Protein AF-A0A357TF25-F1 (afdb_monomer_lite)

Sequence (103 aa):
MPGLTHGEVLQRTRVRIGVNPDGYVVSITLPGRLAKPGSPQAEADQRALGLLRGIRFEPVKETKPQRTGDAARLEWGEAIFYWQTVQPPKPPPVAPVPVAPSS

Secondary structure (DSSP, 8-state):
-PPP-SS--PPPEEEEEEE-TTSBEEEEE-SSPPPPTTSHHHHHHHHHHHHHHT-BPPP---SS---TTGGG-PEEEEEEE----PPPPPPPP-PPPP-PPP-

Foldseek 3Di:
DDDDPDPPQQDKFKWKFWAFLQQATPDIGGPDDQDDPPDPNNVVNVVVVVVNNVDGGHHDPDPDDDDPPCRPPTDIDMDIDHDDDDDDPDPPPPPDDDDDDDD

Structure (mmCIF, N/CA/C/O backbone):
data_AF-A0A357TF25-F1
#
_entry.id   AF-A0A357TF25-F1
#
loop_
_atom_site.group_PDB
_atom_site.id
_atom_site.type_symbol
_atom_site.label_atom_id
_atom_site.label_alt_id
_atom_site.label_comp_id
_atom_site.label_asym_id
_atom_site.label_entity_id
_atom_site.label_seq_id
_atom_site.pdbx_PDB_ins_code
_atom_site.Cartn_x
_atom_site.Cartn_y
_atom_site.Cartn_z
_atom_site.occupancy
_atom_site.B_iso_or_equiv
_atom_site.auth_seq_id
_atom_site.auth_comp_id
_atom_site.auth_asym_id
_atom_site.auth_atom_id
_atom_site.pdbx_PDB_model_num
ATOM 1 N N . MET A 1 1 ? -30.306 5.524 21.629 1.00 41.00 1 MET A N 1
ATOM 2 C CA . MET A 1 1 ? -29.123 6.204 21.058 1.00 41.00 1 MET A CA 1
ATOM 3 C C . MET A 1 1 ? -28.285 5.151 20.355 1.00 41.00 1 MET A C 1
ATOM 5 O O . MET A 1 1 ? -27.896 4.213 21.042 1.00 41.00 1 MET A O 1
ATOM 9 N N . PRO A 1 2 ? -28.066 5.209 19.031 1.00 43.47 2 PRO A N 1
ATOM 10 C CA . PRO A 1 2 ? -27.155 4.265 18.392 1.00 43.47 2 PRO A CA 1
ATOM 11 C C . PRO A 1 2 ? -25.728 4.570 18.876 1.00 43.47 2 PRO A C 1
ATOM 13 O O . PRO A 1 2 ? -25.247 5.689 18.721 1.00 43.47 2 PRO A O 1
ATOM 16 N N . GLY A 1 3 ? -25.095 3.604 19.542 1.00 49.44 3 GLY A N 1
ATOM 17 C CA . GLY A 1 3 ? -23.749 3.726 20.102 1.00 49.44 3 GLY A CA 1
ATOM 18 C C . GLY A 1 3 ? -22.727 3.012 19.223 1.00 49.44 3 GLY A C 1
ATOM 19 O O . GLY A 1 3 ? -22.874 1.825 18.948 1.00 49.44 3 GLY A O 1
ATOM 20 N N . LEU A 1 4 ? -21.694 3.730 18.784 1.00 48.97 4 LEU A N 1
ATOM 21 C CA . LEU A 1 4 ? -20.539 3.151 18.096 1.00 48.97 4 LEU A CA 1
ATOM 22 C C . LEU A 1 4 ? -19.628 2.468 19.126 1.00 48.97 4 LEU A C 1
ATOM 24 O O . LEU A 1 4 ? -19.151 3.110 20.061 1.00 48.97 4 LEU A O 1
ATOM 28 N N . THR A 1 5 ? -19.366 1.171 18.972 1.00 54.38 5 THR A N 1
ATOM 29 C CA . THR A 1 5 ? -18.429 0.443 19.838 1.00 54.38 5 THR A CA 1
ATOM 30 C C . THR A 1 5 ? -16.978 0.675 19.407 1.00 54.38 5 THR A C 1
ATOM 32 O O . THR A 1 5 ? -16.584 0.211 18.344 1.00 54.38 5 THR A O 1
ATOM 35 N N . HIS A 1 6 ? -16.229 1.387 20.259 1.00 49.94 6 HIS A N 1
ATOM 36 C CA . HIS A 1 6 ? -14.789 1.367 20.622 1.00 49.94 6 HIS A CA 1
ATOM 37 C C . HIS A 1 6 ? -13.679 0.937 19.630 1.00 49.94 6 HIS A C 1
ATOM 39 O O . HIS A 1 6 ? -12.557 0.666 20.044 1.00 49.94 6 HIS A O 1
ATOM 45 N N . GLY A 1 7 ? -13.946 0.885 18.332 1.00 51.97 7 GLY A N 1
ATOM 46 C CA . GLY A 1 7 ? -12.944 0.838 17.274 1.00 51.97 7 GLY A CA 1
ATOM 47 C C . GLY A 1 7 ? -13.227 2.007 16.354 1.00 51.97 7 GLY A C 1
ATOM 48 O O . GLY A 1 7 ? -13.953 1.848 15.377 1.00 51.97 7 GLY A O 1
ATOM 49 N N . GLU A 1 8 ? -12.752 3.193 16.737 1.00 57.22 8 GLU A N 1
ATOM 50 C CA . GLU A 1 8 ? -12.856 4.409 15.932 1.00 57.22 8 GLU A CA 1
ATOM 51 C C . GLU A 1 8 ? -12.531 4.072 14.474 1.00 57.22 8 GLU A C 1
ATOM 53 O O . GLU A 1 8 ? -11.509 3.447 14.197 1.00 57.22 8 GLU A O 1
ATOM 58 N N . VAL A 1 9 ? -13.453 4.404 13.565 1.00 66.75 9 VAL A N 1
ATOM 59 C CA . VAL A 1 9 ? -13.417 4.018 12.150 1.00 66.75 9 VAL A CA 1
ATOM 60 C C . VAL A 1 9 ? -12.048 4.359 11.563 1.00 66.75 9 VAL A C 1
ATOM 62 O O . VAL A 1 9 ? -11.772 5.528 11.269 1.00 66.75 9 VAL A O 1
ATOM 65 N N . LEU A 1 10 ? -11.194 3.338 11.411 1.00 76.62 10 LEU A N 1
ATOM 66 C CA . LEU A 1 10 ? -9.900 3.483 10.757 1.00 76.62 10 LEU A CA 1
ATOM 67 C C . LEU A 1 10 ? -10.149 4.052 9.364 1.00 76.62 10 LEU A C 1
ATOM 69 O O . LEU A 1 10 ? -10.932 3.522 8.573 1.00 76.62 10 LEU A O 1
ATOM 73 N N . GLN A 1 11 ? -9.489 5.162 9.078 1.00 80.69 11 GLN A N 1
ATOM 74 C CA . GLN A 1 11 ? -9.530 5.786 7.774 1.00 80.69 11 GLN A CA 1
ATOM 75 C C . GLN A 1 11 ? -8.664 4.987 6.808 1.00 80.69 11 GLN A C 1
ATOM 77 O O . GLN A 1 11 ? -7.653 4.385 7.179 1.00 80.69 11 GLN A O 1
ATOM 82 N N . ARG A 1 12 ? -9.042 5.016 5.530 1.00 85.81 12 ARG A N 1
ATOM 83 C CA . ARG A 1 12 ? -8.219 4.445 4.461 1.00 85.81 12 ARG A CA 1
ATOM 84 C C . ARG A 1 12 ? -6.836 5.099 4.441 1.00 85.81 12 ARG A C 1
ATOM 86 O O . ARG A 1 12 ? -6.731 6.327 4.433 1.00 85.81 12 ARG A O 1
ATOM 93 N N . THR A 1 13 ? -5.789 4.288 4.341 1.00 88.00 13 THR A N 1
ATOM 94 C CA . THR A 1 13 ? -4.432 4.795 4.117 1.00 88.00 13 THR A CA 1
ATOM 95 C C . THR A 1 13 ? -4.193 4.865 2.614 1.00 88.00 13 THR A C 1
ATOM 97 O O . THR A 1 13 ? -4.191 3.839 1.933 1.00 88.00 13 THR A O 1
ATOM 100 N N . ARG A 1 14 ? -4.014 6.078 2.085 1.00 88.62 14 ARG A N 1
ATOM 101 C CA . ARG A 1 14 ? -3.673 6.320 0.675 1.00 88.62 14 ARG A CA 1
ATOM 102 C C . ARG A 1 14 ? -2.181 6.593 0.581 1.00 88.62 14 ARG A C 1
ATOM 104 O O . ARG A 1 14 ? -1.674 7.433 1.322 1.00 88.62 14 ARG A O 1
ATOM 111 N N . VAL A 1 15 ? -1.488 5.909 -0.319 1.00 89.69 15 VAL A N 1
ATOM 112 C CA . VAL A 1 15 ? -0.037 6.022 -0.470 1.00 89.69 15 VAL A CA 1
ATOM 113 C C . VAL A 1 15 ? 0.310 6.143 -1.945 1.00 89.69 15 VAL A C 1
ATOM 115 O O . VAL A 1 15 ? -0.165 5.362 -2.764 1.00 89.69 15 VAL A O 1
ATOM 118 N N . ARG A 1 16 ? 1.152 7.115 -2.291 1.00 90.50 16 ARG A N 1
ATOM 119 C CA . ARG A 1 16 ? 1.768 7.197 -3.616 1.00 90.50 16 ARG A CA 1
ATOM 120 C C . ARG A 1 16 ? 3.009 6.324 -3.637 1.00 90.50 16 ARG A C 1
ATOM 122 O O . ARG A 1 16 ? 3.834 6.404 -2.726 1.00 90.50 16 ARG A O 1
ATOM 129 N N . ILE A 1 17 ? 3.128 5.518 -4.680 1.00 90.62 17 ILE A N 1
ATOM 130 C CA . ILE A 1 17 ? 4.259 4.620 -4.890 1.00 90.62 17 ILE A CA 1
ATOM 131 C C . ILE A 1 17 ? 4.957 4.967 -6.198 1.00 90.62 17 ILE A C 1
ATOM 133 O O . ILE A 1 17 ? 4.299 5.258 -7.193 1.00 90.62 17 ILE A O 1
ATOM 137 N N . GLY A 1 18 ? 6.284 4.964 -6.170 1.00 89.25 18 GLY A N 1
ATOM 138 C CA . GLY A 1 18 ? 7.138 5.038 -7.348 1.00 89.25 18 GLY A CA 1
ATOM 139 C C . GLY A 1 18 ? 7.780 3.677 -7.572 1.00 89.25 18 GLY A C 1
ATOM 140 O O . GLY A 1 18 ? 8.495 3.188 -6.691 1.00 89.25 18 GLY A O 1
ATOM 141 N N . VAL A 1 19 ? 7.510 3.076 -8.724 1.00 88.56 19 VAL A N 1
ATOM 142 C CA . VAL A 1 19 ? 8.020 1.761 -9.122 1.00 88.56 19 VAL A CA 1
ATOM 143 C C . VAL A 1 19 ? 9.079 1.954 -10.203 1.00 88.56 19 VAL A C 1
ATOM 145 O O . VAL A 1 19 ? 8.899 2.770 -11.108 1.00 88.56 19 VAL A O 1
ATOM 148 N N . ASN A 1 20 ? 10.205 1.253 -10.086 1.00 86.19 20 ASN A N 1
ATOM 149 C CA . ASN A 1 20 ? 11.241 1.260 -11.114 1.00 86.19 20 ASN A CA 1
ATOM 150 C C . ASN A 1 20 ? 10.924 0.235 -12.231 1.00 86.19 20 ASN A C 1
ATOM 152 O O . ASN A 1 20 ? 10.078 -0.640 -12.036 1.00 86.19 20 ASN A O 1
ATOM 156 N N . PRO A 1 21 ? 11.607 0.294 -13.387 1.00 83.12 21 PRO A N 1
ATOM 157 C CA . PRO A 1 21 ? 11.368 -0.644 -14.492 1.00 83.12 21 PRO A CA 1
ATOM 158 C C . PRO A 1 21 ? 11.561 -2.127 -14.126 1.00 83.12 21 PRO A C 1
ATOM 160 O O . PRO A 1 21 ? 10.916 -2.998 -14.708 1.00 83.12 21 PRO A O 1
ATOM 163 N N . ASP A 1 22 ? 12.389 -2.412 -13.117 1.00 82.81 22 ASP A N 1
ATOM 164 C CA . ASP A 1 22 ? 12.634 -3.760 -12.584 1.00 82.81 22 ASP A CA 1
ATOM 165 C C . ASP A 1 22 ? 11.487 -4.297 -11.695 1.00 82.81 22 ASP A C 1
ATOM 167 O O . ASP A 1 22 ? 11.548 -5.431 -11.209 1.00 82.81 22 ASP A O 1
ATOM 171 N N . GLY A 1 23 ? 10.445 -3.492 -11.459 1.00 83.50 23 GLY A N 1
ATOM 172 C CA . GLY A 1 23 ? 9.261 -3.863 -10.681 1.00 83.50 23 GLY A CA 1
ATOM 173 C C . GLY A 1 23 ? 9.395 -3.663 -9.166 1.00 83.50 23 GLY A C 1
ATOM 174 O O . GLY A 1 23 ? 8.550 -4.132 -8.401 1.00 83.50 23 GLY A O 1
ATOM 175 N N . TYR A 1 24 ? 10.434 -2.972 -8.698 1.00 86.69 24 TYR A N 1
ATOM 176 C CA . TYR A 1 24 ? 10.632 -2.653 -7.284 1.00 86.69 24 TYR A CA 1
ATOM 177 C C . TYR A 1 24 ? 10.018 -1.305 -6.915 1.00 86.69 24 TYR A C 1
ATOM 179 O O . TYR A 1 24 ? 10.174 -0.304 -7.617 1.00 86.69 24 TYR A O 1
ATOM 187 N N . VAL A 1 25 ? 9.372 -1.260 -5.751 1.00 87.56 25 VAL A N 1
ATOM 188 C CA . VAL A 1 25 ? 8.925 -0.007 -5.138 1.00 87.56 25 VAL A CA 1
ATOM 189 C C . VAL A 1 25 ? 10.137 0.700 -4.531 1.00 87.56 25 VAL A C 1
ATOM 191 O O . VAL A 1 25 ? 10.702 0.239 -3.541 1.00 87.56 25 VAL A O 1
ATOM 194 N N . VAL A 1 26 ? 10.530 1.831 -5.111 1.00 87.06 26 VAL A N 1
ATOM 195 C CA . VAL A 1 26 ? 11.714 2.602 -4.684 1.00 87.06 26 VAL A CA 1
ATOM 196 C C . VAL A 1 26 ? 11.356 3.929 -4.018 1.00 87.06 26 VAL A C 1
ATOM 198 O O . VAL A 1 26 ? 12.188 4.525 -3.339 1.00 87.06 26 VAL A O 1
ATOM 201 N N . SER A 1 27 ? 10.111 4.388 -4.164 1.00 86.00 27 SER A N 1
ATOM 202 C CA . SER A 1 27 ? 9.609 5.579 -3.479 1.00 86.00 27 SER A CA 1
ATOM 203 C C . SER A 1 27 ? 8.221 5.331 -2.907 1.00 86.00 27 SER A C 1
ATOM 205 O O . SER A 1 27 ? 7.360 4.757 -3.571 1.00 86.00 27 SER A O 1
ATOM 207 N N . ILE A 1 28 ? 8.003 5.758 -1.664 1.00 87.62 28 ILE A N 1
ATOM 208 C CA . ILE A 1 28 ? 6.726 5.629 -0.965 1.00 87.62 28 ILE A CA 1
ATOM 209 C C . ILE A 1 28 ? 6.446 6.954 -0.263 1.00 87.62 28 ILE A C 1
ATOM 211 O O . ILE A 1 28 ? 7.274 7.448 0.501 1.00 87.62 28 ILE A O 1
ATOM 215 N N . THR A 1 29 ? 5.287 7.553 -0.519 1.00 86.12 29 THR A N 1
ATOM 216 C CA . THR A 1 29 ? 4.905 8.840 0.073 1.00 86.12 29 THR A CA 1
ATOM 217 C C . THR A 1 29 ? 3.445 8.817 0.489 1.00 86.12 29 THR A C 1
ATOM 219 O O . THR A 1 29 ? 2.576 8.472 -0.309 1.00 86.12 29 THR A O 1
ATOM 222 N N . LEU A 1 30 ? 3.149 9.228 1.723 1.00 83.31 30 LEU A N 1
ATOM 223 C CA . LEU A 1 30 ? 1.776 9.476 2.151 1.00 83.31 30 LEU A CA 1
ATOM 224 C C . LEU A 1 30 ? 1.419 10.934 1.821 1.00 83.31 30 LEU A C 1
ATOM 226 O O . LEU A 1 30 ? 2.016 11.838 2.398 1.00 83.31 30 LEU A O 1
ATOM 230 N N . PRO A 1 31 ? 0.461 11.197 0.914 1.00 72.56 31 PRO A N 1
ATOM 231 C CA . PRO A 1 31 ? 0.052 12.556 0.559 1.00 72.56 31 PRO A CA 1
ATOM 232 C C . PRO A 1 31 ? -0.758 13.265 1.663 1.00 72.56 31 PRO A C 1
ATOM 234 O O . PRO A 1 31 ? -1.126 14.424 1.495 1.00 72.56 31 PRO A O 1
ATOM 237 N N . GLY A 1 32 ? -1.070 12.582 2.770 1.00 71.12 32 GLY A N 1
ATOM 238 C CA . GLY A 1 32 ? -1.850 13.110 3.889 1.00 71.12 32 GLY A CA 1
ATOM 239 C C . GLY A 1 32 ? -1.018 13.384 5.141 1.00 71.12 32 GLY A C 1
ATOM 240 O O . GLY A 1 32 ? 0.153 13.019 5.241 1.00 71.12 32 GLY A O 1
ATOM 241 N N . ARG A 1 33 ? -1.653 14.008 6.138 1.00 69.25 33 ARG A N 1
ATOM 242 C CA . ARG A 1 33 ? -1.065 14.160 7.471 1.00 69.25 33 ARG A CA 1
ATOM 243 C C . ARG A 1 33 ? -0.944 12.778 8.110 1.00 69.25 33 ARG A C 1
ATOM 245 O O . ARG A 1 33 ? -1.959 12.105 8.268 1.00 69.25 33 ARG A O 1
ATOM 252 N N . LEU A 1 34 ? 0.272 12.388 8.493 1.00 70.25 34 LEU A N 1
ATOM 253 C CA . LEU A 1 34 ? 0.481 11.192 9.308 1.00 70.25 34 LEU A CA 1
ATOM 254 C C . LEU A 1 34 ? -0.381 11.282 10.566 1.00 70.25 34 LEU A C 1
ATOM 256 O O . LEU A 1 34 ? -0.463 12.339 11.206 1.00 70.25 34 LEU A O 1
ATOM 260 N N . ALA A 1 35 ? -1.029 10.174 10.904 1.00 78.19 35 ALA A N 1
ATOM 261 C CA . ALA A 1 35 ? -1.803 10.105 12.122 1.00 78.1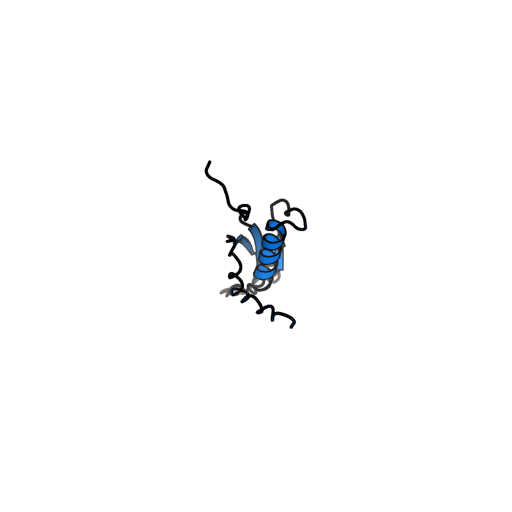9 35 ALA A CA 1
ATOM 262 C C . ALA A 1 35 ? -0.926 10.350 13.355 1.00 78.19 35 ALA A C 1
ATOM 264 O O . ALA A 1 35 ? 0.290 10.131 13.352 1.00 78.19 35 ALA A O 1
ATOM 265 N N . LYS A 1 36 ? -1.559 10.819 14.433 1.00 77.56 36 LYS A N 1
ATOM 266 C CA . LYS A 1 36 ? -0.862 11.077 15.692 1.00 77.56 36 LYS A CA 1
ATOM 267 C C . LYS A 1 36 ? -0.180 9.779 16.162 1.00 77.56 36 LYS A C 1
ATOM 269 O O . LYS A 1 36 ? -0.858 8.748 16.206 1.00 77.56 36 LYS A O 1
ATOM 274 N N . PRO A 1 37 ? 1.115 9.810 16.527 1.00 76.06 37 PRO A N 1
ATOM 275 C CA . PRO A 1 37 ? 1.800 8.643 17.072 1.00 76.06 37 PRO A CA 1
ATOM 276 C C . PRO A 1 37 ? 1.020 8.040 18.246 1.00 76.06 37 PRO A C 1
ATOM 278 O O . PRO A 1 37 ? 0.511 8.780 19.091 1.00 76.06 37 PRO A O 1
ATOM 281 N N . GLY A 1 38 ? 0.899 6.712 18.269 1.00 74.50 38 GLY A N 1
ATOM 282 C CA . GLY A 1 38 ? 0.123 5.980 19.277 1.00 74.50 38 GLY A CA 1
ATOM 283 C C . GLY A 1 38 ? -1.387 5.910 19.018 1.00 74.50 38 GLY A C 1
ATOM 284 O O . GLY A 1 38 ? -2.111 5.383 19.854 1.00 74.50 38 GLY A O 1
ATOM 285 N N . SER A 1 39 ? -1.881 6.430 17.888 1.00 81.00 39 SER A N 1
ATOM 286 C CA . SER A 1 39 ? -3.265 6.188 17.455 1.00 81.00 39 SER A CA 1
ATOM 287 C C . SER A 1 39 ? -3.381 4.887 16.646 1.00 81.00 39 SER A C 1
ATOM 289 O O . SER A 1 39 ? -2.438 4.545 15.926 1.00 81.00 39 SER A O 1
ATOM 291 N N . PRO A 1 40 ? -4.550 4.216 16.653 1.00 79.62 40 PRO A N 1
ATOM 292 C CA . PRO A 1 40 ? -4.809 3.058 15.790 1.00 79.62 40 PRO A CA 1
ATOM 293 C C . PRO A 1 40 ? -4.560 3.351 14.302 1.00 79.62 40 PRO A C 1
ATOM 295 O O . PRO A 1 40 ? -4.110 2.492 13.546 1.00 79.62 40 PRO A O 1
ATOM 298 N N . GLN A 1 41 ? -4.795 4.597 13.879 1.00 83.31 41 GLN A N 1
ATOM 299 C CA . GLN A 1 41 ? -4.519 5.035 12.515 1.00 83.31 41 GLN A CA 1
ATOM 300 C C . GLN A 1 41 ? -3.016 5.067 12.199 1.00 83.31 41 GLN A C 1
ATOM 302 O O . GLN A 1 41 ? -2.623 4.733 11.086 1.00 83.31 41 GLN A O 1
ATOM 307 N N . ALA A 1 42 ? -2.162 5.427 13.162 1.00 85.06 42 ALA A N 1
ATOM 308 C CA . ALA A 1 42 ? -0.716 5.415 12.953 1.00 85.06 42 ALA A CA 1
ATOM 309 C C . ALA A 1 42 ? -0.187 3.984 12.767 1.00 85.06 42 ALA A C 1
ATOM 311 O O . ALA A 1 42 ? 0.699 3.764 11.943 1.00 85.06 42 ALA A O 1
ATOM 312 N N . GLU A 1 43 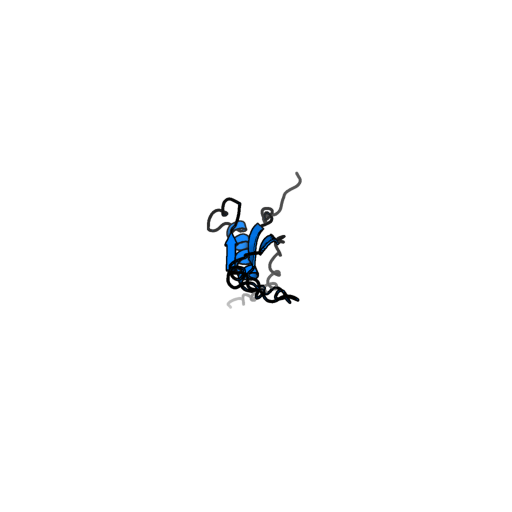? -0.759 3.006 13.473 1.00 85.62 43 GLU A N 1
ATOM 313 C CA . GLU A 1 43 ? -0.434 1.588 13.278 1.00 85.62 43 GLU A CA 1
ATOM 314 C C . GLU A 1 43 ? -0.887 1.080 11.904 1.00 85.62 43 GLU A C 1
ATOM 316 O O . GLU A 1 43 ? -0.144 0.367 11.226 1.00 85.62 43 GLU A O 1
ATOM 321 N N . ALA A 1 44 ? -2.079 1.487 11.461 1.00 86.69 44 ALA A N 1
ATOM 322 C CA . ALA A 1 44 ? -2.574 1.230 10.112 1.00 86.69 44 ALA A CA 1
ATOM 323 C C . ALA A 1 44 ? -1.636 1.815 9.038 1.00 86.69 44 ALA A C 1
ATOM 325 O O . ALA A 1 44 ? -1.212 1.099 8.128 1.00 86.69 44 ALA A O 1
ATOM 326 N N . ASP A 1 45 ? -1.233 3.080 9.172 1.00 87.62 45 ASP A N 1
ATOM 327 C CA . ASP A 1 45 ? -0.318 3.728 8.227 1.00 87.62 45 ASP A CA 1
ATOM 328 C C . ASP A 1 45 ? 1.056 3.031 8.193 1.00 87.62 45 ASP A C 1
ATOM 330 O O . ASP A 1 45 ? 1.615 2.788 7.120 1.00 87.62 45 ASP A O 1
ATOM 334 N N . GLN A 1 46 ? 1.584 2.630 9.354 1.00 88.38 46 GLN A N 1
ATOM 335 C CA . GLN A 1 46 ? 2.828 1.860 9.446 1.00 88.38 46 GLN A CA 1
ATOM 336 C C . GLN A 1 46 ? 2.703 0.472 8.809 1.00 88.38 46 GLN A C 1
ATOM 338 O O . GLN A 1 46 ? 3.616 0.039 8.101 1.00 88.38 46 GLN A O 1
ATOM 343 N N . ARG A 1 47 ? 1.570 -0.216 8.999 1.00 88.62 47 ARG A N 1
ATOM 344 C CA . ARG A 1 47 ? 1.294 -1.490 8.321 1.00 88.62 47 ARG A CA 1
ATOM 345 C C . ARG A 1 47 ? 1.239 -1.323 6.807 1.00 88.62 47 ARG A C 1
ATOM 347 O O . ARG A 1 47 ? 1.839 -2.139 6.115 1.00 88.62 47 ARG A O 1
ATOM 354 N N . ALA A 1 48 ? 0.579 -0.283 6.288 1.00 89.25 48 ALA A N 1
ATOM 355 C CA . ALA A 1 48 ? 0.572 0.004 4.848 1.00 89.25 48 ALA A CA 1
ATOM 356 C C . ALA A 1 48 ? 1.999 0.162 4.308 1.00 89.25 48 ALA A C 1
ATOM 358 O O . ALA A 1 48 ? 2.357 -0.463 3.311 1.00 89.25 48 ALA A O 1
ATOM 359 N N . LEU A 1 49 ? 2.835 0.950 4.992 1.00 88.12 49 LEU A N 1
ATOM 360 C CA . LEU A 1 49 ? 4.238 1.136 4.616 1.00 88.12 49 LEU A CA 1
ATOM 361 C C . LEU A 1 49 ? 5.022 -0.182 4.627 1.00 88.12 49 LEU A C 1
ATOM 363 O O . LEU A 1 49 ? 5.814 -0.429 3.719 1.00 88.12 49 LEU A O 1
ATOM 367 N N . GLY A 1 50 ? 4.795 -1.035 5.629 1.00 88.62 50 GLY A N 1
ATOM 368 C CA . GLY A 1 50 ? 5.404 -2.362 5.708 1.00 88.62 50 GLY A CA 1
ATOM 369 C C . GLY A 1 50 ? 4.991 -3.275 4.552 1.00 88.62 50 GLY A C 1
ATOM 370 O O . GLY A 1 50 ? 5.850 -3.893 3.930 1.00 88.62 50 GLY A O 1
ATOM 371 N N . LEU A 1 51 ? 3.697 -3.310 4.221 1.00 89.31 51 LEU A N 1
ATOM 372 C CA . LEU A 1 51 ? 3.172 -4.105 3.107 1.00 89.31 51 LEU A CA 1
ATOM 373 C C . LEU A 1 51 ? 3.744 -3.639 1.764 1.00 89.31 51 LEU A C 1
ATOM 375 O O . LEU A 1 51 ? 4.182 -4.464 0.969 1.00 89.31 51 LEU A O 1
ATOM 379 N N . LEU A 1 52 ? 3.807 -2.325 1.533 1.00 88.25 52 LEU A N 1
ATOM 380 C CA . LEU A 1 52 ? 4.341 -1.758 0.292 1.00 88.25 52 LEU A CA 1
ATOM 381 C C . LEU A 1 52 ? 5.818 -2.078 0.060 1.00 88.25 52 LEU A C 1
ATOM 383 O O . LEU A 1 52 ? 6.216 -2.273 -1.084 1.00 88.25 52 LEU A O 1
ATOM 387 N N . ARG A 1 53 ? 6.624 -2.182 1.123 1.00 83.69 53 ARG A N 1
ATOM 388 C CA . ARG A 1 53 ? 8.032 -2.603 1.015 1.00 83.69 53 ARG A CA 1
ATOM 389 C C . ARG A 1 53 ? 8.191 -4.048 0.538 1.00 83.69 53 ARG A C 1
ATOM 391 O O . ARG A 1 53 ? 9.246 -4.389 0.017 1.00 83.69 53 ARG A O 1
ATOM 398 N N . GLY A 1 54 ? 7.179 -4.891 0.744 1.00 83.19 54 GLY A N 1
ATOM 399 C CA . GLY A 1 54 ? 7.184 -6.294 0.328 1.00 83.19 54 GLY A CA 1
ATOM 400 C C . GLY A 1 54 ? 6.569 -6.546 -1.048 1.00 83.19 54 GLY A C 1
ATOM 401 O O . GLY A 1 54 ? 6.603 -7.679 -1.522 1.00 83.19 54 GLY A O 1
ATOM 402 N N . ILE A 1 55 ? 5.989 -5.526 -1.688 1.00 84.31 55 ILE A N 1
ATOM 403 C CA . ILE A 1 55 ? 5.348 -5.680 -2.994 1.00 84.31 55 ILE A CA 1
ATOM 404 C C . ILE A 1 55 ? 6.401 -5.635 -4.102 1.00 84.31 55 ILE A C 1
ATOM 406 O O . ILE A 1 55 ? 7.247 -4.742 -4.151 1.00 84.31 55 ILE A O 1
ATOM 410 N N . ARG A 1 56 ? 6.290 -6.590 -5.026 1.00 84.94 56 ARG A N 1
ATOM 411 C CA . ARG A 1 56 ? 7.036 -6.631 -6.280 1.00 84.94 56 ARG A CA 1
ATOM 412 C C . ARG A 1 56 ? 6.046 -6.643 -7.436 1.00 84.94 56 ARG A C 1
ATOM 414 O O . ARG A 1 56 ? 5.148 -7.481 -7.468 1.00 84.94 56 ARG A O 1
ATOM 421 N N . PHE A 1 57 ? 6.213 -5.706 -8.353 1.00 85.19 57 PHE A N 1
ATOM 422 C CA . PHE A 1 57 ? 5.464 -5.642 -9.597 1.00 85.19 57 PHE A CA 1
ATOM 423 C C . PHE A 1 57 ? 6.167 -6.464 -10.675 1.00 85.19 57 PHE A C 1
ATOM 425 O O . PHE A 1 57 ? 7.360 -6.761 -10.577 1.00 85.19 57 PHE A O 1
ATOM 432 N N . GLU A 1 58 ? 5.415 -6.832 -11.707 1.00 84.00 58 GLU A N 1
ATOM 433 C CA . GLU A 1 58 ? 6.005 -7.420 -12.903 1.00 84.00 58 GLU A CA 1
ATOM 434 C C . GLU A 1 58 ? 6.951 -6.398 -13.552 1.00 84.00 58 GLU A C 1
ATOM 436 O O . GLU A 1 58 ? 6.533 -5.260 -13.789 1.00 84.00 58 GLU A O 1
ATOM 441 N N . PRO A 1 59 ? 8.213 -6.770 -13.827 1.00 81.06 59 PRO A N 1
ATOM 442 C CA . PRO A 1 59 ? 9.141 -5.886 -14.510 1.00 81.06 59 PRO A CA 1
ATOM 443 C C . PRO A 1 59 ? 8.643 -5.597 -15.925 1.00 81.06 59 PRO A C 1
ATOM 445 O O . PRO A 1 59 ? 8.050 -6.455 -16.593 1.00 81.06 59 PRO A O 1
ATOM 448 N N . VAL A 1 60 ? 8.921 -4.390 -16.409 1.00 76.81 60 VAL A N 1
ATOM 449 C CA . VAL A 1 60 ? 8.543 -3.996 -17.764 1.00 76.81 60 VAL A CA 1
ATOM 450 C C . VAL A 1 60 ? 9.355 -4.833 -18.752 1.00 76.81 60 VAL A C 1
ATOM 452 O O . VAL A 1 60 ? 10.572 -4.701 -18.864 1.00 76.81 60 VAL A O 1
ATOM 455 N N . LYS A 1 61 ? 8.680 -5.716 -19.495 1.00 66.94 61 LYS A N 1
ATOM 456 C CA . LYS A 1 61 ? 9.286 -6.461 -20.606 1.00 66.94 61 LYS A CA 1
ATOM 457 C C . LYS A 1 61 ? 9.423 -5.520 -21.795 1.00 66.94 61 LYS A C 1
ATOM 459 O O . LYS A 1 61 ? 8.565 -5.491 -22.679 1.00 66.94 61 LYS A O 1
ATOM 464 N N . GLU A 1 62 ? 10.461 -4.694 -21.796 1.00 61.78 62 GLU A N 1
ATOM 465 C CA . GLU A 1 62 ? 10.686 -3.784 -22.911 1.00 61.78 62 GLU A CA 1
ATOM 466 C C . GLU A 1 62 ? 10.917 -4.572 -24.211 1.00 61.78 62 GLU A C 1
ATOM 468 O O . GLU A 1 62 ? 11.851 -5.356 -24.348 1.00 61.78 62 GLU A O 1
ATOM 473 N N . THR A 1 63 ? 10.040 -4.359 -25.196 1.00 54.19 63 THR A N 1
ATOM 474 C CA . THR A 1 63 ? 10.163 -4.913 -26.561 1.00 54.19 63 THR A CA 1
ATOM 475 C C . THR A 1 63 ? 11.177 -4.126 -27.410 1.00 54.19 63 THR A C 1
ATOM 477 O O . THR A 1 63 ? 11.469 -4.495 -28.546 1.00 54.19 63 THR A O 1
ATOM 480 N N . LYS A 1 64 ? 11.736 -3.027 -26.889 1.00 55.88 64 LYS A N 1
ATOM 481 C CA . LYS A 1 64 ? 12.737 -2.196 -27.570 1.00 55.88 64 LYS A CA 1
ATOM 482 C C . LYS A 1 64 ? 13.910 -1.916 -26.633 1.00 55.88 64 LYS A C 1
ATOM 484 O O . LYS A 1 64 ? 13.689 -1.827 -25.436 1.00 55.88 64 LYS A O 1
ATOM 489 N N . PRO A 1 65 ? 15.138 -1.771 -27.157 1.00 52.91 65 PRO A N 1
ATOM 490 C CA . PRO A 1 65 ? 16.296 -1.471 -26.328 1.00 52.91 65 PRO A CA 1
ATOM 491 C C . PRO A 1 65 ? 16.113 -0.118 -25.632 1.00 52.91 65 PRO A C 1
ATOM 493 O O . PRO A 1 65 ? 16.039 0.920 -26.298 1.00 52.91 65 PRO A O 1
ATOM 496 N N . GLN A 1 66 ? 16.041 -0.153 -24.300 1.00 55.53 66 GLN A N 1
ATOM 497 C CA . GLN A 1 66 ? 15.974 1.019 -23.438 1.00 55.53 66 GLN A CA 1
ATOM 498 C C . GLN A 1 66 ? 17.159 1.942 -23.728 1.00 55.53 66 GLN A C 1
ATOM 500 O O . GLN A 1 66 ? 18.320 1.524 -23.684 1.00 55.53 66 GLN A O 1
ATOM 505 N N . ARG A 1 67 ? 16.892 3.214 -24.044 1.00 57.22 67 ARG A N 1
ATOM 506 C CA . ARG A 1 67 ? 17.959 4.215 -24.163 1.00 57.22 67 ARG A CA 1
ATOM 507 C C . ARG A 1 67 ? 18.553 4.414 -22.770 1.00 57.22 67 ARG A C 1
ATOM 509 O O . ARG A 1 67 ? 17.815 4.520 -21.797 1.00 57.22 67 ARG A O 1
ATOM 516 N N . THR A 1 68 ? 19.873 4.534 -22.673 1.00 57.00 68 THR A N 1
ATOM 517 C CA . THR A 1 68 ? 20.667 4.616 -21.428 1.00 57.00 68 THR A CA 1
ATOM 518 C C . THR A 1 68 ? 20.315 5.774 -20.469 1.00 57.00 68 THR A C 1
ATOM 520 O O . THR A 1 68 ? 20.974 5.932 -19.448 1.00 57.00 68 THR A O 1
ATOM 523 N N . GLY A 1 69 ? 19.273 6.566 -20.754 1.00 54.09 69 GLY A N 1
ATOM 524 C CA . GLY A 1 69 ? 18.710 7.598 -19.876 1.00 54.09 69 GLY A CA 1
ATOM 525 C C . GLY A 1 69 ? 17.317 7.290 -19.297 1.00 54.09 69 GLY A C 1
ATOM 526 O O . GLY A 1 69 ? 16.870 8.030 -18.429 1.00 54.09 69 GLY A O 1
ATOM 527 N N . ASP A 1 70 ? 16.639 6.216 -19.725 1.00 55.16 70 ASP A N 1
ATOM 528 C CA . ASP A 1 70 ? 15.272 5.876 -19.276 1.00 55.16 70 ASP A CA 1
ATOM 529 C C . ASP A 1 70 ? 15.231 4.994 -18.014 1.00 55.16 70 ASP A C 1
ATOM 531 O O . ASP A 1 70 ? 14.176 4.844 -17.402 1.00 55.16 70 ASP A O 1
ATOM 535 N N . ALA A 1 71 ? 16.376 4.471 -17.558 1.00 54.25 71 ALA A N 1
ATOM 536 C CA . ALA A 1 71 ? 16.479 3.658 -16.337 1.00 54.25 71 ALA A CA 1
ATOM 537 C C . ALA A 1 71 ? 16.074 4.415 -15.051 1.00 54.25 71 ALA A C 1
ATOM 539 O O . ALA A 1 71 ? 15.832 3.805 -14.013 1.00 54.25 71 ALA A O 1
ATOM 540 N N . ALA A 1 72 ? 15.972 5.748 -15.115 1.00 58.75 72 ALA A N 1
ATOM 541 C CA . ALA A 1 72 ? 15.493 6.596 -14.024 1.00 58.75 72 ALA A CA 1
ATOM 542 C C . ALA A 1 72 ? 13.975 6.868 -14.072 1.00 58.75 72 ALA A C 1
ATOM 544 O O . ALA A 1 72 ? 13.458 7.615 -13.236 1.00 58.75 72 ALA A O 1
ATOM 545 N N . ARG A 1 73 ? 13.243 6.315 -15.049 1.00 71.81 73 ARG A N 1
ATOM 546 C CA . ARG A 1 73 ? 11.812 6.581 -15.207 1.00 71.81 73 ARG A CA 1
ATOM 547 C C . ARG A 1 73 ? 11.016 5.807 -14.159 1.00 71.81 73 ARG A C 1
ATOM 549 O O . ARG A 1 73 ? 10.763 4.617 -14.297 1.00 71.81 73 ARG A O 1
ATOM 556 N N . LEU A 1 74 ? 10.626 6.513 -13.103 1.00 80.25 74 LEU A N 1
ATOM 557 C CA . LEU A 1 74 ? 9.709 5.997 -12.094 1.00 80.25 74 LEU A CA 1
ATOM 558 C C . LEU A 1 74 ? 8.277 6.047 -12.616 1.00 80.25 74 LEU A C 1
ATOM 560 O O . LEU A 1 74 ? 7.783 7.114 -12.995 1.00 80.25 74 LEU A O 1
ATOM 564 N N . GLU A 1 75 ? 7.598 4.907 -12.577 1.00 86.44 75 GLU A N 1
ATOM 565 C CA . GLU A 1 75 ? 6.156 4.857 -12.760 1.00 86.44 75 GLU A CA 1
ATOM 566 C C . GLU A 1 75 ? 5.470 5.179 -11.434 1.00 86.44 75 GLU A C 1
ATOM 568 O O . GLU A 1 75 ? 5.699 4.531 -10.411 1.00 86.44 75 GLU A O 1
ATOM 573 N N . TRP A 1 76 ? 4.641 6.223 -11.443 1.00 87.25 76 TRP A N 1
ATOM 574 C CA . TRP A 1 76 ? 3.908 6.659 -10.262 1.00 87.25 76 TRP A CA 1
ATOM 575 C C . TRP A 1 76 ? 2.513 6.046 -10.236 1.00 87.25 76 TRP A C 1
ATOM 577 O O . TRP A 1 76 ? 1.724 6.247 -11.157 1.00 87.25 76 TRP A O 1
ATOM 587 N N . GLY A 1 77 ? 2.194 5.374 -9.135 1.00 87.50 77 GLY A N 1
ATOM 588 C CA . GLY A 1 77 ? 0.881 4.805 -8.858 1.00 87.50 77 GLY A CA 1
ATOM 589 C C . GLY A 1 77 ? 0.352 5.191 -7.480 1.00 87.50 77 GLY A C 1
ATOM 590 O O . GLY A 1 77 ? 0.994 5.913 -6.707 1.00 87.50 77 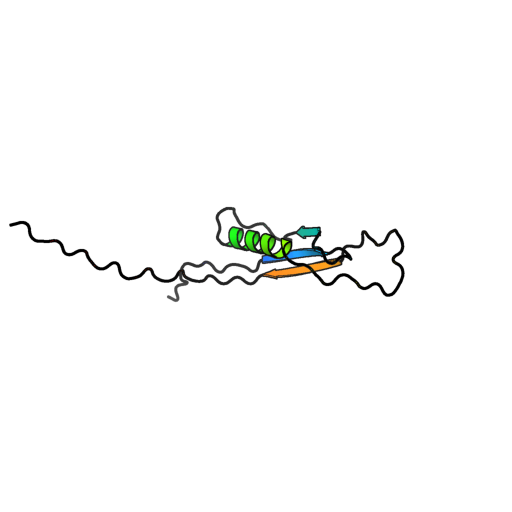GLY A O 1
ATOM 591 N N . GLU A 1 78 ? -0.837 4.687 -7.164 1.00 89.81 78 GLU A N 1
ATOM 592 C CA . GLU A 1 78 ? -1.469 4.836 -5.857 1.00 89.81 78 GLU A CA 1
ATOM 593 C C . GLU A 1 78 ? -1.862 3.464 -5.300 1.00 89.81 78 GLU A C 1
ATOM 595 O O . GLU A 1 78 ? -2.445 2.642 -6.003 1.00 89.81 78 GLU A O 1
ATOM 600 N N . ALA A 1 79 ? -1.570 3.241 -4.021 1.00 88.75 79 ALA A N 1
ATOM 601 C CA . ALA A 1 79 ? -2.062 2.114 -3.248 1.00 88.75 79 ALA A CA 1
ATOM 602 C C . ALA A 1 79 ? -3.015 2.617 -2.158 1.00 88.75 79 ALA A C 1
ATOM 604 O O . ALA A 1 79 ? -2.705 3.565 -1.429 1.00 88.75 79 ALA A O 1
ATOM 605 N N . ILE A 1 80 ? -4.177 1.975 -2.043 1.00 89.62 80 ILE A N 1
ATOM 606 C CA . ILE A 1 80 ? -5.215 2.334 -1.075 1.00 89.62 80 ILE A CA 1
ATOM 607 C C . ILE A 1 80 ? -5.491 1.120 -0.194 1.00 89.62 80 ILE A C 1
ATOM 609 O O . ILE A 1 80 ? -5.933 0.082 -0.679 1.00 89.62 80 ILE A O 1
ATOM 613 N N . PHE A 1 81 ? -5.246 1.267 1.106 1.00 88.94 81 PHE A N 1
ATOM 614 C CA . PHE A 1 81 ? -5.495 0.227 2.098 1.00 88.94 81 PHE A CA 1
ATOM 615 C C . PHE A 1 81 ? -6.810 0.490 2.826 1.00 88.94 81 PHE A C 1
ATOM 617 O O . PHE A 1 81 ? -7.037 1.584 3.352 1.00 88.94 81 PHE A O 1
ATOM 624 N N . TYR A 1 82 ? -7.659 -0.535 2.863 1.00 87.12 82 TYR A N 1
ATOM 625 C CA . TYR A 1 82 ? -8.918 -0.547 3.599 1.00 87.12 82 TYR A CA 1
ATOM 626 C C . TYR A 1 82 ? -8.739 -1.386 4.859 1.00 87.12 82 TYR A C 1
ATOM 628 O O . TYR A 1 82 ? -8.411 -2.569 4.781 1.00 87.12 82 TYR A O 1
ATOM 636 N N . TRP A 1 83 ? -8.940 -0.766 6.018 1.00 84.88 83 TRP A N 1
ATOM 637 C CA . TRP A 1 83 ? -8.696 -1.396 7.309 1.00 84.88 83 TRP A CA 1
ATOM 638 C C . TRP A 1 83 ? -9.989 -1.879 7.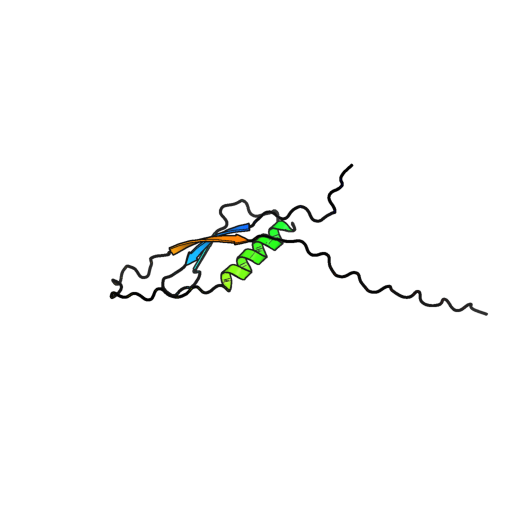949 1.00 84.88 83 TRP A C 1
ATOM 640 O O . TRP A 1 83 ? -11.022 -1.216 7.875 1.00 84.88 83 TRP A O 1
ATOM 650 N N . GLN A 1 84 ? -9.908 -3.030 8.610 1.00 78.38 84 GLN A N 1
ATOM 651 C CA . GLN A 1 84 ? -10.983 -3.579 9.425 1.00 78.38 84 GLN A CA 1
ATOM 652 C C . GLN A 1 84 ? -10.420 -3.910 10.803 1.00 78.38 84 GLN A C 1
ATOM 654 O O . GLN A 1 84 ? -9.395 -4.584 10.920 1.00 78.38 84 GLN A O 1
ATOM 659 N N . THR A 1 85 ? -11.080 -3.420 11.849 1.00 72.62 85 THR A N 1
ATOM 660 C CA . THR A 1 85 ? -10.762 -3.769 13.232 1.00 72.62 85 THR A CA 1
ATOM 661 C C . THR A 1 85 ? -11.390 -5.122 13.553 1.00 72.62 85 THR A C 1
ATOM 663 O O . THR A 1 85 ? -12.609 -5.265 13.611 1.00 72.62 85 THR A O 1
ATOM 666 N N . VAL A 1 86 ? -10.554 -6.141 13.749 1.00 70.81 86 VAL A N 1
ATOM 667 C CA . VAL A 1 86 ? -11.003 -7.454 14.228 1.00 70.81 86 VAL A CA 1
ATOM 668 C C . VAL A 1 86 ? -10.918 -7.481 15.751 1.00 70.81 86 VAL A C 1
ATOM 670 O O . VAL A 1 86 ? -9.886 -7.130 16.322 1.00 70.81 86 VAL A O 1
ATOM 673 N N . GLN A 1 87 ? -12.003 -7.868 16.426 1.00 63.84 87 GLN A N 1
ATOM 674 C CA . GLN A 1 87 ? -11.946 -8.083 17.870 1.00 63.84 87 GLN A CA 1
ATOM 675 C C . GLN A 1 87 ? -11.049 -9.293 18.162 1.00 63.84 87 GLN A C 1
ATOM 677 O O . GLN A 1 87 ? -11.189 -10.320 17.489 1.00 63.84 87 GLN A O 1
ATOM 682 N N . PRO A 1 88 ? -10.138 -9.208 19.147 1.00 62.94 88 PRO A N 1
ATOM 683 C CA . PRO A 1 88 ? -9.380 -10.374 19.565 1.00 62.94 88 PRO A CA 1
ATOM 684 C C . PRO A 1 88 ? -10.344 -11.461 20.071 1.00 62.94 88 PRO A C 1
ATOM 686 O O . PRO A 1 88 ? -11.366 -11.135 20.686 1.00 62.94 88 PRO A O 1
ATOM 689 N N . PRO A 1 89 ? -10.053 -12.750 19.814 1.00 63.88 89 PRO A N 1
ATOM 690 C CA . PRO A 1 89 ? -10.897 -13.840 20.283 1.00 63.88 89 PRO A CA 1
ATOM 691 C C . PRO A 1 89 ? -11.041 -13.766 21.805 1.00 63.88 89 PRO A C 1
ATOM 693 O O . PRO A 1 89 ? -10.064 -13.548 22.524 1.00 63.88 89 PRO A O 1
ATOM 696 N N . LYS A 1 90 ? -12.278 -13.926 22.292 1.00 68.56 90 LYS A N 1
ATOM 697 C CA . LYS A 1 90 ? -12.575 -13.894 23.726 1.00 68.56 90 LYS A CA 1
ATOM 698 C C . LYS A 1 90 ? -11.713 -14.951 24.432 1.00 68.56 90 LYS A C 1
ATOM 700 O O . LYS A 1 90 ? -11.758 -16.111 24.015 1.00 68.56 90 LYS A O 1
ATOM 705 N N . PRO A 1 91 ? -10.947 -14.589 25.478 1.00 71.06 91 PRO A N 1
ATOM 706 C CA . PRO A 1 91 ? -10.199 -15.576 26.241 1.00 71.06 91 PRO A CA 1
ATOM 707 C C . PRO A 1 91 ? -11.166 -16.625 26.815 1.00 71.06 91 PRO A C 1
ATOM 709 O O . PRO A 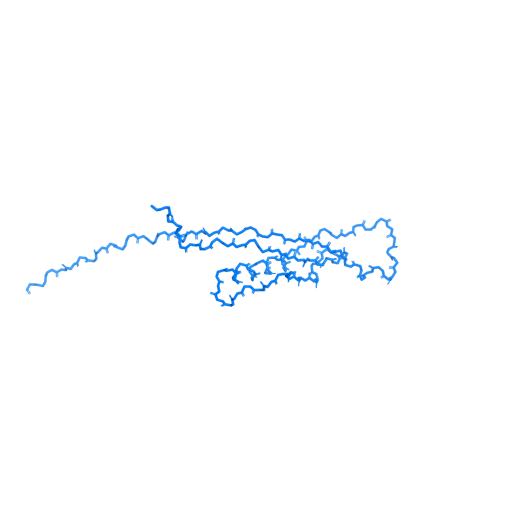1 91 ? -12.309 -16.281 27.151 1.00 71.06 91 PRO A O 1
ATOM 712 N N . PRO A 1 92 ? -10.750 -17.901 26.901 1.00 74.81 92 PRO A N 1
ATOM 713 C CA . PRO A 1 92 ? -11.596 -18.955 27.443 1.00 74.81 92 PRO A CA 1
ATOM 714 C C . PRO A 1 92 ? -12.045 -18.591 28.868 1.00 74.81 92 PRO A C 1
ATOM 716 O O . PRO A 1 92 ? -11.297 -17.917 29.584 1.00 74.81 92 PRO A O 1
ATOM 719 N N . PRO A 1 93 ? -13.255 -19.003 29.294 1.00 73.88 93 PRO A N 1
ATOM 720 C CA . PRO A 1 93 ? -13.719 -18.749 30.650 1.00 73.88 93 PRO A CA 1
ATOM 721 C C . PRO A 1 93 ? -12.696 -19.305 31.642 1.00 73.88 93 PRO A C 1
ATOM 723 O O . PRO A 1 93 ? -12.419 -20.504 31.644 1.00 73.88 93 PRO A O 1
ATOM 726 N N . VAL A 1 94 ? -12.120 -18.435 32.470 1.00 75.19 94 VAL A N 1
ATOM 727 C CA . VAL A 1 94 ? -11.298 -18.870 33.599 1.00 75.19 94 VAL A CA 1
ATOM 728 C C . VAL A 1 94 ? -12.251 -19.560 34.569 1.00 75.19 94 VAL A C 1
ATOM 730 O O . VAL A 1 94 ? -13.122 -18.908 35.147 1.00 75.19 94 VAL A O 1
ATOM 733 N N . ALA A 1 95 ? -12.151 -20.885 34.687 1.00 74.06 95 ALA A N 1
ATOM 734 C CA . ALA A 1 95 ? -12.939 -21.632 35.656 1.00 74.06 95 ALA A CA 1
ATOM 735 C C . ALA A 1 95 ? -12.591 -21.126 37.069 1.00 74.06 95 ALA A C 1
ATOM 737 O O . ALA A 1 95 ? -11.403 -20.997 37.381 1.00 74.06 95 ALA A O 1
ATOM 738 N N . PRO A 1 96 ? -13.581 -20.806 37.921 1.00 68.75 96 PRO A N 1
ATOM 739 C CA . PRO A 1 96 ? -13.302 -20.398 39.288 1.00 68.75 96 PRO A CA 1
ATOM 740 C C . PRO A 1 96 ? -12.584 -21.536 40.020 1.00 68.75 96 PRO A C 1
ATOM 742 O O . PRO A 1 96 ? -13.050 -22.675 40.032 1.00 68.75 96 PRO A O 1
ATOM 745 N N . VAL A 1 97 ? -11.427 -21.222 40.603 1.00 70.62 97 VAL A N 1
ATOM 746 C CA . VAL A 1 97 ? -10.669 -22.149 41.449 1.00 70.62 97 VAL A CA 1
ATOM 747 C C . VAL A 1 97 ? -11.536 -22.470 42.675 1.00 70.62 97 VAL A C 1
ATOM 749 O O . VAL A 1 97 ? -11.979 -21.526 43.337 1.00 70.62 97 VAL A O 1
ATOM 752 N N . PRO A 1 98 ? -11.823 -23.747 42.995 1.00 66.50 98 PRO A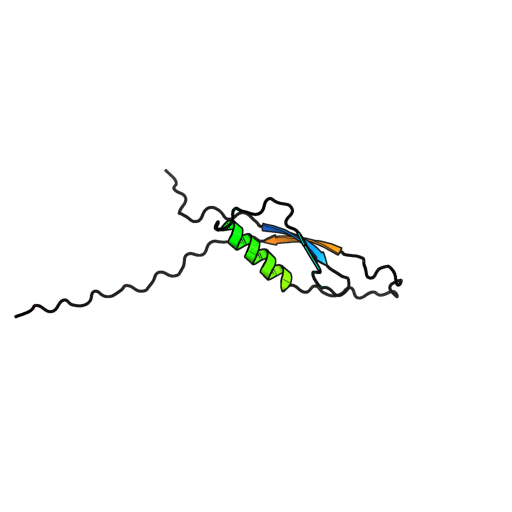 N 1
ATOM 753 C CA . PRO A 1 98 ? -12.596 -24.083 44.183 1.00 66.50 98 PRO A CA 1
ATOM 754 C C . PRO A 1 98 ? -11.841 -23.623 45.430 1.00 66.50 98 PRO A C 1
ATOM 756 O O . PRO A 1 98 ? -10.731 -24.080 45.701 1.00 66.50 98 PRO A O 1
ATOM 759 N N . VAL A 1 99 ? -12.441 -22.707 46.188 1.00 68.94 99 VAL A N 1
ATOM 760 C CA . VAL A 1 99 ? -11.937 -22.326 47.507 1.00 68.94 99 VAL A CA 1
ATOM 761 C C . VAL A 1 99 ? -12.290 -23.478 48.446 1.00 68.94 99 VAL A C 1
ATOM 763 O O . VAL A 1 99 ? -13.462 -23.686 48.760 1.00 68.94 99 VAL A O 1
ATOM 766 N N . ALA A 1 100 ? -11.301 -24.291 48.820 1.00 70.69 100 ALA A N 1
ATOM 767 C CA . ALA A 1 100 ? -11.504 -25.355 49.795 1.00 70.69 100 ALA A CA 1
ATOM 768 C C . ALA A 1 100 ? -11.829 -24.730 51.167 1.00 70.69 100 ALA A C 1
ATOM 770 O O . ALA A 1 100 ? -11.139 -23.789 51.571 1.00 70.69 100 ALA A O 1
ATOM 771 N N . PRO A 1 101 ? -12.856 -25.208 51.891 1.00 63.09 101 PRO A N 1
ATOM 772 C CA . PRO A 1 101 ? -13.114 -24.739 53.244 1.00 63.09 101 PRO A CA 1
ATOM 773 C C . PRO A 1 101 ? -12.003 -25.241 54.175 1.00 63.09 101 PRO A C 1
ATOM 775 O O . PRO A 1 101 ? -11.780 -26.446 54.290 1.00 63.09 101 PRO A O 1
ATOM 778 N N . SER A 1 102 ? -11.303 -24.315 54.834 1.00 68.44 102 SER A N 1
ATOM 779 C CA . SER A 1 102 ? -10.428 -24.641 55.964 1.00 68.44 102 SER A CA 1
ATOM 780 C C . SER A 1 102 ? -11.274 -25.211 57.104 1.00 68.44 102 SER A C 1
ATOM 782 O O . SER A 1 102 ? -12.267 -24.593 57.493 1.00 68.44 102 SER A O 1
ATOM 784 N N . SER A 1 103 ? -10.897 -26.399 57.585 1.00 67.62 103 SER A N 1
ATOM 785 C CA . SER A 1 103 ? -11.439 -27.029 58.800 1.00 67.62 103 SER A CA 1
ATOM 786 C C . SER A 1 103 ? -10.798 -26.468 60.062 1.00 67.62 103 SER A C 1
ATOM 788 O O . SER A 1 103 ? -9.633 -26.017 59.969 1.00 67.62 103 SER A O 1
#

Radius of gyration: 23.8 Å; chains: 1; bounding box: 50×41×86 Å

pLDDT: mean 75.29, std 12.99, range [41.0, 90.62]

=== Feature glossary ===
Key to the feature types in this record:

Secondary structure (8-state, DSSP). Secondary structure is the local, repeating backbone conformation. DSSP classifies it into eight states by reading the hydrogen-bond network: three helix types (H, G, I), two β types (E, B), two non-regular types (T, S), and unstructured coil (-).

Backbone torsions (φ/ψ). Backbone dihedral angles. Every residue except chain termini has a φ (preceding-C → N → Cα → C) and a ψ (N → Cα → C → next-N). They are reported in degrees following the IUPAC sign convention. Secondary structure is essentially a statement about which (φ, ψ) basin each residue occupies.

Predicted aligned error. Predicted Aligned Error (PAE) is an AlphaFold confidence matrix: entry (i, j) is the expected error in the position of residue j, in ångströms, when the prediction is superimposed on the true structure at residue i. Low PAE within a block of residues means that block is internally rigid and well-predicted; high PAE between two blocks means their relative placement is uncertain even if each block individually is confident.

B-factor. B-factor (Debye–Waller factor) reflects atomic displacement in the crystal lattice. It is an experimental observable (units Å²), not a prediction; low values mean the atom is pinned down, high values mean it moves or is heterogeneous across the crystal.

Secondary structure (3-state, P-SEA). Three-state secondary structure (P-SEA) collapses the eight DSSP classes into helix (a), strand (b), and coil (c). P-SEA assigns these from Cα geometry alone — distances and angles — without requiring backbone oxygens, so it works on any Cα trace.

Sequence. Primary structure: the covalent order of the twenty standard amino acids along the backbone. Two proteins with the same sequence will (almost always) fold to the same structure; two with 30% identity often share a fold but not the details.

pLDDT. pLDDT is the predicted lDDT-Cα score: AlphaFold's confidence that the local environment of each residue (all inter-atomic distances within 15 Å) is correctly placed. It is a per-residue number between 0 and 100, with higher meaning more reliable.

InterPro / GO / CATH / organism. Functional annotations link the protein to curated databases. InterPro entries identify conserved domains and families by matching the sequence against member-database signatures (Pfam, PROSITE, CDD, …). Gene Ontology (GO) terms describe molecular function, biological process, and cellular component in a controlled vocabulary. CATH places the structure in a hierarchical fold classification (Class/Architecture/Topology/Homologous-superfamily). The organism is the source species.

Contact-map, Ramachandran, and PAE plots. Three diagnostic plots accompany the record. The Cα contact map visualizes the tertiary structure as a 2D adjacency matrix (8 Å cutoff, sequence-local contacts suppressed). The Ramachandran plot shows the distribution of backbone (φ, ψ) torsions, with points in the α and β basins reflecting secondary structure content. The PAE plot shows AlphaFold's inter-residue confidence as a color matrix.

mmCIF coordinates. The mmCIF table is the protein's shape written out atom by atom. For each backbone N, Cα, C, and carbonyl O, it records an (x, y, z) coordinate triple in Å plus the residue type, chain letter, and residue number.

Radius of gyration, Cα contacts, bounding box. Three whole-structure scalars: the radius of gyration (RMS distance of Cα from centroid, in Å), the count of Cα–Cα contacts (pairs closer than 8 Å and separated by more than four residues in sequence — i.e. tertiary, not local, contacts), and the bounding-box dimensions. Together they distinguish compact globular folds from extended fibres or disordered chains.

Foldseek 3Di. The Foldseek 3Di string encodes local tertiary geometry as a 20-letter alphabet — one character per residue — derived from the relative positions of nearby Cα atoms. Unlike the amino-acid sequence, 3Di is a direct function of the 3D structure, so two proteins with the same fold have similar 3Di strings even at low sequence identity.

Rendered structure images. Six rendered views show the 3D structure from the faces of a cube — i.e. along ±x, ±y, ±z. Rendering representation is drawn randomly per protein from cartoon (secondary-structure ribbons), sticks (backbone bonds), or molecular surface; coloring is either N→C rainbow (blue at the N-terminus through red at the C-terminus) or one color per chain.

Nearest PDB structures. The Foldseek neighbor list gives the closest experimentally determined structures in the PDB, ranked by structural alignment. TM-score near 1 means near-identical fold; near 0.3 means only rough topology match. This is how one finds what a novel AlphaFold prediction most resembles in the solved-structure universe.

Solvent-accessible surface area. SASA measures how much of the protein is reachable by solvent. It is computed by rolling a water-sized probe over the atomic surface and summing the exposed area (Å²). Per-residue SASA distinguishes core (buried, low SASA) from surface (exposed, high SASA) residues; total SASA is a whole-molecule size measure.